Protein AF-A0A350JG37-F1 (afdb_monomer)

pLDDT: mean 90.77, std 9.29, range [57.72, 98.38]

Nearest PDB structures (foldseek):
  9c3c-assembly1_d  TM=2.185E-01  e=5.337E+00  Oryctolagus cuniculus
  9c3c-assembly1_g  TM=2.205E-01  e=8.193E+00  Oryctolagus cuniculus

Radius of gyration: 20.64 Å; Cα contacts (8 Å, |Δi|>4): 220; chains: 1; bounding box: 50×25×61 Å

Solvent-accessible surface area (backbone atoms only — not comparable to full-atom values): 6119 Å² total; per-residue (Å²): 116,67,68,62,52,54,50,52,52,52,54,52,51,63,73,64,65,69,82,79,76,82,66,65,27,33,69,19,42,44,48,42,41,80,21,37,26,36,38,47,86,75,68,78,39,84,33,82,74,31,76,51,77,30,82,36,23,53,32,45,40,22,37,86,85,39,50,58,51,36,34,28,30,26,32,46,29,25,33,66,83,61,41,75,37,89,87,26,57,88,46,90,34,30,33,86,28,84,78,14,47,81,89,74,81,64,88,95,114

Structure (mmCIF, N/CA/C/O backbone):
data_AF-A0A350JG37-F1
#
_entry.id   AF-A0A350JG37-F1
#
loop_
_atom_site.group_PDB
_atom_site.id
_atom_site.type_symbol
_atom_site.label_atom_id
_atom_site.label_alt_id
_atom_site.label_comp_id
_atom_site.label_asym_id
_atom_site.label_entity_id
_atom_site.label_seq_id
_atom_site.pdbx_PDB_ins_code
_atom_site.Cartn_x
_atom_site.Cartn_y
_atom_site.Cartn_z
_atom_site.occupancy
_atom_site.B_iso_or_equiv
_atom_site.auth_seq_id
_atom_site.auth_comp_id
_atom_site.auth_asym_id
_atom_site.auth_atom_id
_atom_site.pdbx_PDB_model_num
ATOM 1 N N . MET A 1 1 ? -37.002 -12.943 44.450 1.00 63.47 1 MET A N 1
ATOM 2 C CA . MET A 1 1 ? -37.327 -12.379 43.119 1.00 63.47 1 MET A CA 1
ATOM 3 C C . MET A 1 1 ? -36.304 -11.333 42.659 1.00 63.47 1 MET A C 1
ATOM 5 O O . MET A 1 1 ? -35.903 -11.389 41.505 1.00 63.47 1 MET A O 1
ATOM 9 N N . ASP A 1 2 ? -35.804 -10.451 43.535 1.00 84.88 2 ASP A N 1
ATOM 10 C CA . ASP A 1 2 ? -34.803 -9.425 43.164 1.00 84.88 2 ASP A CA 1
ATOM 11 C C . ASP A 1 2 ? -33.426 -9.955 42.758 1.00 84.88 2 ASP A C 1
ATOM 13 O O . ASP A 1 2 ? -32.823 -9.451 41.814 1.00 84.88 2 ASP A O 1
ATOM 17 N N . MET A 1 3 ? -32.924 -10.991 43.431 1.00 86.06 3 MET A N 1
ATOM 18 C CA . MET A 1 3 ? -31.599 -11.548 43.129 1.00 86.06 3 MET A CA 1
ATOM 19 C C . MET A 1 3 ? -31.524 -12.137 41.711 1.00 86.06 3 MET A C 1
ATOM 21 O O . MET A 1 3 ? -30.540 -11.948 41.004 1.00 86.06 3 MET A O 1
ATOM 25 N N . MET A 1 4 ? -32.607 -12.774 41.262 1.00 88.56 4 MET A N 1
ATOM 26 C CA . MET A 1 4 ? -32.696 -13.386 39.934 1.00 88.56 4 MET A CA 1
ATOM 27 C C . MET A 1 4 ? -32.781 -12.331 38.821 1.00 88.56 4 MET A C 1
ATOM 29 O O . MET A 1 4 ? -32.185 -12.505 37.765 1.00 88.56 4 MET A O 1
ATOM 33 N N . LYS A 1 5 ? -33.436 -11.191 39.083 1.00 86.00 5 LYS A N 1
ATOM 34 C CA . LYS A 1 5 ? -33.473 -10.045 38.159 1.00 86.00 5 LYS A CA 1
ATOM 35 C C . LYS A 1 5 ? -32.103 -9.379 38.012 1.00 86.00 5 LYS A C 1
ATOM 37 O O . LYS A 1 5 ? -31.711 -9.049 36.899 1.00 86.00 5 LYS A O 1
ATOM 42 N N . LYS A 1 6 ? -31.359 -9.225 39.114 1.00 88.94 6 LYS A N 1
ATOM 43 C CA . LYS A 1 6 ? -29.986 -8.689 39.095 1.00 88.94 6 LYS A CA 1
ATOM 44 C C . LYS A 1 6 ? -29.029 -9.605 38.330 1.00 88.94 6 LYS A C 1
ATOM 46 O O . LYS A 1 6 ? -28.224 -9.111 37.549 1.00 88.94 6 LYS A O 1
ATOM 51 N N . LEU A 1 7 ? -29.157 -10.922 38.508 1.00 93.00 7 LEU A N 1
ATOM 52 C CA . LEU A 1 7 ? -28.366 -11.907 37.770 1.00 93.00 7 LEU A CA 1
ATOM 53 C C . LEU A 1 7 ? -28.670 -11.871 36.266 1.00 93.00 7 LEU A C 1
ATOM 55 O O . LEU A 1 7 ? -27.747 -11.814 35.460 1.00 93.00 7 LEU A O 1
ATOM 59 N N . LEU A 1 8 ? -29.953 -11.836 35.889 1.00 93.44 8 LEU A N 1
ATOM 60 C CA . LEU A 1 8 ? -30.369 -11.710 34.489 1.00 93.44 8 LEU A CA 1
ATOM 61 C C . LEU A 1 8 ? -29.840 -10.419 33.856 1.00 93.44 8 LEU A C 1
ATOM 63 O O . LEU A 1 8 ? -29.325 -10.455 32.742 1.00 93.44 8 LEU A O 1
ATOM 67 N N . LEU A 1 9 ? -29.902 -9.295 34.574 1.00 91.81 9 LEU A N 1
ATOM 68 C CA . LEU A 1 9 ? -29.357 -8.021 34.106 1.00 91.81 9 LEU A CA 1
ATOM 69 C C . LEU A 1 9 ? -27.836 -8.093 33.899 1.00 91.81 9 LEU A C 1
ATOM 71 O O . LEU A 1 9 ? -27.338 -7.630 32.878 1.00 91.81 9 LEU A O 1
ATOM 75 N N . PHE A 1 10 ? -27.107 -8.715 34.828 1.00 90.88 10 PHE A N 1
ATOM 76 C CA . PHE A 1 10 ? -25.654 -8.866 34.731 1.00 90.88 10 PHE A CA 1
ATOM 77 C C . PHE A 1 10 ? -25.240 -9.723 33.526 1.00 90.88 10 PHE A C 1
ATOM 79 O O . PHE A 1 10 ? -24.362 -9.332 32.762 1.00 90.88 10 PHE A O 1
ATOM 86 N N . VAL A 1 11 ? -25.925 -10.851 33.305 1.00 92.31 11 VAL A N 1
ATOM 87 C CA . VAL A 1 11 ? -25.705 -11.716 32.132 1.00 92.31 11 VAL A CA 1
ATOM 88 C C . VAL A 1 11 ? -26.039 -10.978 30.833 1.00 92.31 11 VAL A C 1
ATOM 90 O O . VAL A 1 11 ? -25.299 -11.086 29.861 1.00 92.31 11 VAL A O 1
ATOM 93 N N . SER A 1 12 ? -27.105 -10.174 30.828 1.00 87.94 12 SER A N 1
ATOM 94 C CA . SER A 1 12 ? -27.493 -9.369 29.663 1.00 87.94 12 SER A CA 1
ATOM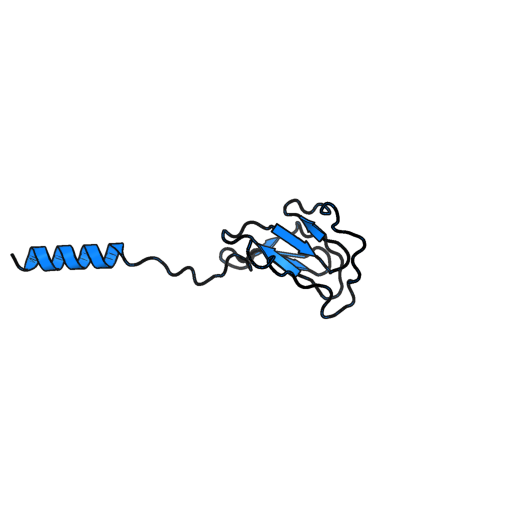 95 C C . SER A 1 12 ? -26.412 -8.348 29.292 1.00 87.94 12 SER A C 1
ATOM 97 O O . SER A 1 12 ? -26.083 -8.202 28.120 1.00 87.94 12 SER A O 1
ATOM 99 N N . ILE A 1 13 ? -25.820 -7.676 30.286 1.00 88.00 13 ILE A N 1
ATOM 100 C CA . ILE A 1 13 ? -24.735 -6.704 30.079 1.00 88.00 13 ILE A CA 1
ATOM 101 C C . ILE A 1 13 ? -23.463 -7.397 29.570 1.00 88.00 13 ILE A C 1
ATOM 103 O O . ILE A 1 13 ? -22.832 -6.896 28.643 1.00 88.00 13 ILE A O 1
ATOM 107 N N . ALA A 1 14 ? -23.113 -8.563 30.120 1.00 85.50 14 ALA A N 1
ATOM 108 C CA . ALA A 1 14 ? -21.945 -9.335 29.687 1.00 85.50 14 ALA A CA 1
ATOM 109 C C . ALA A 1 14 ? -22.080 -9.897 28.257 1.00 85.50 14 ALA A C 1
ATOM 111 O O . ALA A 1 14 ? -21.086 -10.046 27.557 1.00 85.50 14 ALA A O 1
ATOM 112 N N . LEU A 1 15 ? -23.302 -10.188 27.798 1.00 82.56 15 LEU A N 1
ATOM 113 C CA . LEU A 1 15 ? -23.564 -10.606 26.413 1.00 82.56 15 LEU A CA 1
ATOM 114 C C . LEU A 1 15 ? -23.543 -9.432 25.417 1.00 82.56 15 LEU A C 1
ATOM 116 O O . LEU A 1 15 ? -23.361 -9.650 24.223 1.00 82.56 15 LEU A O 1
ATOM 120 N N . LEU A 1 16 ? -23.728 -8.198 25.896 1.00 79.88 16 LEU A N 1
ATOM 121 C CA . LEU A 1 16 ? -23.712 -6.976 25.082 1.00 79.88 16 LEU A CA 1
ATOM 122 C C . LEU A 1 16 ? -22.327 -6.322 24.996 1.00 79.88 16 LEU A C 1
ATOM 124 O O . LEU A 1 16 ? -22.136 -5.424 24.174 1.00 79.88 16 LEU A O 1
ATOM 128 N N . SER A 1 17 ? -21.355 -6.752 25.807 1.00 71.75 17 SER A N 1
ATOM 129 C CA . SER A 1 17 ? -19.974 -6.279 25.709 1.00 71.75 17 SER A CA 1
ATOM 130 C C . SER A 1 17 ? -19.281 -6.915 24.503 1.00 71.75 17 SER A C 1
ATOM 132 O O . SER A 1 17 ? -18.516 -7.868 24.638 1.00 71.75 17 SER A O 1
ATOM 134 N N . GLN A 1 18 ? -19.567 -6.400 23.309 1.00 66.38 18 GLN A N 1
ATOM 135 C CA . GLN A 1 18 ? -18.746 -6.675 22.136 1.00 66.38 18 GLN A CA 1
ATOM 136 C C . GLN A 1 18 ? -17.407 -5.948 22.292 1.00 66.38 18 GLN A C 1
ATOM 138 O O . GLN A 1 18 ? -17.360 -4.790 22.715 1.00 66.38 18 GLN A O 1
ATOM 143 N N . THR A 1 19 ? -16.312 -6.633 21.971 1.00 64.75 19 THR A N 1
ATOM 144 C CA . THR A 1 19 ? -14.995 -6.011 21.855 1.00 64.75 19 THR A CA 1
ATOM 145 C C . THR A 1 19 ? -15.059 -4.974 20.741 1.00 64.75 19 THR A C 1
ATOM 147 O O . THR A 1 19 ? -15.393 -5.298 19.606 1.00 64.75 19 THR A O 1
ATOM 150 N N . ALA A 1 20 ? -14.779 -3.713 21.059 1.00 59.44 20 ALA A N 1
ATOM 151 C CA . ALA A 1 20 ? -14.581 -2.707 20.030 1.00 59.44 20 ALA A CA 1
ATOM 152 C C . ALA A 1 20 ? -13.266 -3.024 19.304 1.00 59.44 20 ALA A C 1
ATOM 154 O O . ALA A 1 20 ? -12.189 -2.758 19.840 1.00 59.44 20 ALA A O 1
ATOM 155 N N . ASP A 1 21 ? -13.348 -3.597 18.103 1.00 61.75 21 ASP A N 1
ATOM 156 C CA . ASP A 1 21 ? -12.215 -3.698 17.184 1.00 61.75 21 ASP A CA 1
ATOM 157 C C . ASP A 1 21 ? -11.851 -2.284 16.713 1.00 61.75 21 ASP A C 1
ATOM 159 O O . ASP A 1 21 ? -12.311 -1.789 15.687 1.00 61.75 21 ASP A O 1
ATOM 163 N N . ALA A 1 22 ? -11.056 -1.579 17.518 1.00 57.72 22 ALA A N 1
ATOM 164 C CA . ALA A 1 22 ? -10.618 -0.217 17.222 1.00 57.72 22 ALA A CA 1
ATOM 165 C C . ALA A 1 22 ? -9.615 -0.153 16.051 1.00 57.72 22 ALA A C 1
ATOM 167 O O . ALA A 1 22 ? -9.275 0.935 15.588 1.00 57.72 22 ALA A O 1
ATOM 168 N N . GLN A 1 23 ? -9.122 -1.300 15.573 1.00 60.44 23 GLN A N 1
ATOM 169 C CA . GLN A 1 23 ? -8.192 -1.379 14.454 1.00 60.44 23 GLN A CA 1
ATOM 170 C C . GLN A 1 23 ? -8.965 -1.534 13.145 1.00 60.44 23 GLN A C 1
ATOM 172 O O . GLN A 1 23 ? -9.560 -2.573 12.863 1.00 60.44 23 GLN A O 1
ATOM 177 N N . VAL A 1 24 ? -8.929 -0.491 12.314 1.00 72.06 24 VAL A N 1
ATOM 178 C CA . VAL A 1 24 ? -9.418 -0.562 10.936 1.00 72.06 24 VAL A CA 1
ATOM 179 C C . VAL A 1 24 ? -8.577 -1.597 10.191 1.00 72.06 24 VAL A C 1
ATOM 181 O O . VAL A 1 24 ? -7.455 -1.315 9.771 1.00 72.06 24 VAL A O 1
ATOM 184 N N . GLN A 1 25 ? -9.125 -2.798 10.000 1.00 85.44 25 GLN A N 1
ATOM 185 C CA . GLN A 1 25 ? -8.407 -3.896 9.347 1.00 85.44 25 GLN A CA 1
ATOM 186 C C . GLN A 1 25 ? -8.001 -3.576 7.902 1.00 85.44 25 GLN A C 1
ATOM 188 O O . GLN A 1 25 ? -7.086 -4.199 7.372 1.00 85.44 25 GLN A O 1
ATOM 193 N N . GLN A 1 26 ? -8.611 -2.560 7.280 1.00 90.31 26 GLN A N 1
ATOM 194 C CA . GLN A 1 26 ? -8.222 -2.074 5.953 1.00 90.31 26 GLN A CA 1
ATOM 195 C C . GLN A 1 26 ? -6.786 -1.520 5.907 1.00 90.31 26 GLN A C 1
ATOM 197 O O . GLN A 1 26 ? -6.185 -1.493 4.834 1.00 90.31 26 GLN A O 1
ATOM 202 N N . ALA A 1 27 ? -6.220 -1.143 7.059 1.00 90.69 27 ALA A N 1
ATOM 203 C CA . ALA A 1 27 ? -4.842 -0.675 7.215 1.00 90.69 27 ALA A CA 1
ATOM 204 C C . ALA A 1 27 ? -3.874 -1.766 7.724 1.00 90.69 27 ALA A C 1
ATOM 206 O O . ALA A 1 27 ? -2.787 -1.437 8.196 1.00 90.69 27 ALA A O 1
ATOM 207 N N . ARG A 1 28 ? -4.257 -3.052 7.658 1.00 94.94 28 ARG A N 1
ATOM 208 C CA . ARG A 1 28 ? -3.455 -4.169 8.183 1.00 94.94 28 ARG A CA 1
ATOM 209 C C . ARG A 1 28 ? -2.139 -4.379 7.431 1.00 94.94 28 ARG A C 1
ATOM 211 O O . ARG A 1 28 ? -1.102 -4.517 8.066 1.00 94.94 28 ARG A O 1
ATOM 218 N N . TRP A 1 29 ? -2.181 -4.431 6.104 1.00 97.12 29 TRP A N 1
ATOM 219 C CA . TRP A 1 29 ? -1.003 -4.715 5.282 1.00 97.12 29 TRP A CA 1
ATOM 220 C C . TRP A 1 29 ? -0.375 -3.445 4.736 1.00 97.12 29 TRP A C 1
ATOM 222 O O . TRP A 1 29 ? -1.070 -2.604 4.163 1.00 97.12 29 TRP A O 1
ATOM 232 N N . TRP A 1 30 ? 0.939 -3.317 4.893 1.00 96.81 30 TRP A N 1
ATOM 233 C CA . TRP A 1 30 ? 1.723 -2.213 4.346 1.00 96.81 30 TRP A CA 1
ATOM 234 C C . TRP A 1 30 ? 2.843 -2.780 3.485 1.00 96.81 30 TRP A C 1
ATOM 236 O O . TRP A 1 30 ? 3.641 -3.559 3.987 1.00 96.81 30 TRP A O 1
ATOM 246 N N . TYR A 1 31 ? 2.944 -2.348 2.229 1.00 97.38 31 TYR A N 1
ATOM 247 C CA . TYR A 1 31 ? 4.050 -2.680 1.328 1.00 97.38 31 TYR A CA 1
ATOM 248 C C . TYR A 1 31 ? 4.658 -1.414 0.740 1.00 97.38 31 TYR A C 1
ATOM 250 O O . TYR A 1 31 ? 3.937 -0.570 0.205 1.00 97.38 31 TYR A O 1
ATOM 25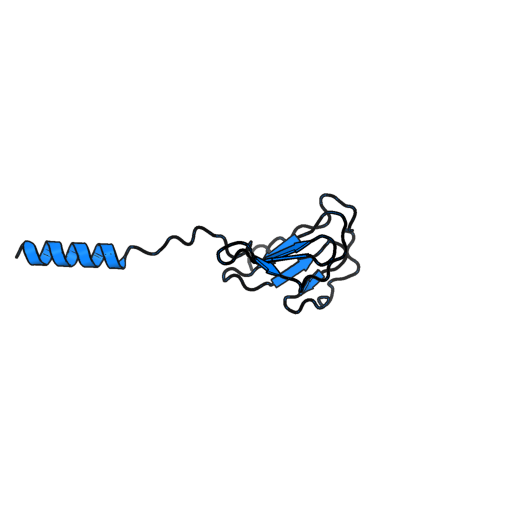8 N N . PHE A 1 32 ? 5.979 -1.279 0.839 1.00 96.25 32 PHE A N 1
ATOM 259 C CA . PHE A 1 32 ? 6.684 -0.038 0.518 1.00 96.25 32 PHE A CA 1
ATOM 260 C C . PHE A 1 32 ? 8.170 -0.268 0.215 1.00 96.25 32 PHE A C 1
ATOM 262 O O . PHE A 1 32 ? 8.717 -1.350 0.432 1.00 96.25 32 PHE A O 1
ATOM 269 N N . GLY A 1 33 ? 8.842 0.780 -0.265 1.00 95.31 33 GLY A N 1
ATOM 270 C CA . GLY A 1 33 ? 10.296 0.792 -0.405 1.00 95.31 33 GLY A CA 1
ATOM 271 C C . GLY A 1 33 ? 10.827 -0.265 -1.379 1.00 95.31 33 GLY A C 1
ATOM 272 O O . GLY A 1 33 ? 10.277 -0.474 -2.461 1.00 95.31 33 GLY A O 1
ATOM 273 N N . SER A 1 34 ? 11.903 -0.942 -0.968 1.00 96.50 34 SER A N 1
ATOM 274 C CA . SER A 1 34 ? 12.559 -2.020 -1.718 1.00 96.50 34 SER A CA 1
ATOM 275 C C . SER A 1 34 ? 12.094 -3.393 -1.220 1.00 96.50 34 SER A C 1
ATOM 277 O O . SER A 1 34 ? 12.804 -4.097 -0.509 1.00 96.50 34 SER A O 1
ATOM 279 N N . GLY A 1 35 ? 10.863 -3.763 -1.573 1.00 96.50 35 GLY A N 1
ATOM 280 C CA . GLY A 1 35 ? 10.271 -5.065 -1.249 1.00 96.50 35 GLY A CA 1
ATOM 281 C C . GLY A 1 35 ? 9.889 -5.251 0.222 1.00 96.50 35 GLY A C 1
ATOM 282 O O . GLY A 1 35 ? 9.641 -6.374 0.650 1.00 96.50 35 GLY A O 1
ATOM 283 N N . ALA A 1 36 ? 9.831 -4.173 1.006 1.00 97.50 36 ALA A N 1
ATOM 284 C CA . ALA A 1 36 ? 9.468 -4.261 2.413 1.00 97.50 36 ALA A CA 1
ATOM 285 C C . ALA A 1 36 ? 7.957 -4.464 2.584 1.00 97.50 36 ALA A C 1
ATOM 287 O O . ALA A 1 36 ? 7.149 -3.924 1.819 1.00 97.50 36 ALA A O 1
ATOM 288 N N . GLY A 1 37 ? 7.591 -5.207 3.627 1.00 97.75 37 GLY A N 1
ATOM 289 C CA . GLY A 1 37 ? 6.215 -5.405 4.057 1.00 97.75 37 GLY A CA 1
ATOM 290 C C . GLY A 1 37 ? 6.084 -5.401 5.581 1.00 97.75 37 GLY A C 1
ATOM 291 O O . GLY A 1 37 ? 7.018 -5.776 6.295 1.00 97.75 37 GLY A O 1
ATOM 292 N N . LEU A 1 38 ? 4.925 -4.972 6.082 1.00 97.62 38 LEU A N 1
ATOM 293 C CA . LEU A 1 38 ? 4.526 -5.071 7.487 1.00 97.62 38 LEU A CA 1
ATOM 294 C C . LEU A 1 38 ? 3.090 -5.606 7.598 1.00 97.62 38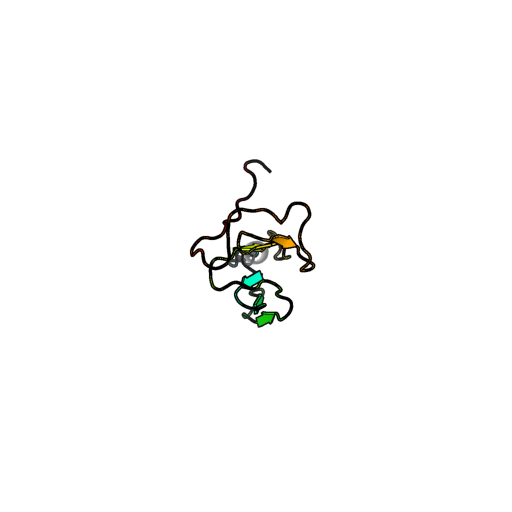 LEU A C 1
ATOM 296 O O . LEU A 1 38 ? 2.200 -5.140 6.881 1.00 97.62 38 LEU A O 1
ATOM 300 N N . ASP A 1 39 ? 2.867 -6.531 8.535 1.00 95.75 39 ASP A N 1
ATOM 301 C CA . ASP A 1 39 ? 1.540 -6.973 8.983 1.00 95.75 39 ASP A CA 1
ATOM 302 C C . ASP A 1 39 ? 1.221 -6.363 10.357 1.00 95.75 39 ASP A C 1
ATOM 304 O O . ASP A 1 39 ? 1.911 -6.633 11.344 1.00 95.75 39 ASP A O 1
ATOM 308 N N . PHE A 1 40 ? 0.160 -5.557 10.417 1.00 93.94 40 PHE A N 1
ATOM 309 C CA . PHE A 1 40 ? -0.358 -4.904 11.620 1.00 93.94 40 PHE A CA 1
ATOM 310 C C . PHE A 1 40 ? -1.509 -5.672 12.300 1.00 93.94 40 PHE A C 1
ATOM 312 O O . PHE A 1 40 ? -2.228 -5.086 13.103 1.00 93.94 40 PHE A O 1
ATOM 319 N N . ASN A 1 41 ? -1.711 -6.966 12.013 1.00 89.12 41 ASN A N 1
ATOM 320 C CA . ASN A 1 41 ? -2.818 -7.754 12.581 1.00 89.12 41 ASN A CA 1
ATOM 321 C C . ASN A 1 41 ? -2.887 -7.746 14.117 1.00 89.12 41 ASN A C 1
ATOM 323 O O . ASN A 1 41 ? -3.965 -7.809 14.696 1.00 89.12 41 ASN A O 1
ATOM 327 N N . THR A 1 42 ? -1.730 -7.761 14.780 1.00 85.00 42 THR A N 1
ATOM 328 C CA . THR A 1 42 ? -1.630 -7.735 16.244 1.00 85.00 42 THR A CA 1
ATOM 329 C C . THR A 1 42 ? -0.509 -6.786 16.663 1.00 85.00 42 THR A C 1
ATOM 331 O O . THR A 1 42 ? -0.719 -5.580 16.768 1.00 85.00 42 THR A O 1
ATOM 334 N N . ALA A 1 43 ? 0.698 -7.313 16.860 1.00 89.31 43 ALA A N 1
ATOM 335 C CA . ALA A 1 43 ? 1.921 -6.532 16.919 1.00 89.31 43 ALA A CA 1
ATOM 336 C C . ALA A 1 43 ? 2.500 -6.419 15.499 1.00 89.31 43 ALA A C 1
ATOM 338 O O . ALA A 1 43 ? 2.493 -7.425 14.783 1.00 89.31 43 ALA A O 1
ATOM 339 N N . PRO A 1 44 ? 3.019 -5.245 15.091 1.00 93.69 44 PRO A N 1
ATOM 340 C CA . PRO A 1 44 ? 3.642 -5.090 13.784 1.00 93.69 44 PRO A CA 1
ATOM 341 C C . PRO A 1 44 ? 4.746 -6.128 13.583 1.00 93.69 44 PRO A C 1
ATOM 343 O O . PRO A 1 44 ? 5.668 -6.232 14.394 1.00 93.69 44 PRO A O 1
ATOM 346 N N . SER A 1 45 ? 4.649 -6.891 12.501 1.00 96.75 45 SER A N 1
ATOM 347 C CA . SER A 1 45 ? 5.631 -7.911 12.136 1.00 96.75 45 SER A CA 1
ATOM 348 C C . SER A 1 45 ? 6.084 -7.722 10.695 1.00 96.75 45 SER A C 1
ATOM 350 O O . SER A 1 45 ? 5.322 -7.243 9.858 1.00 96.75 45 SER A O 1
ATOM 352 N N . ALA A 1 46 ? 7.348 -8.041 10.417 1.00 97.75 46 ALA A N 1
ATOM 353 C CA . ALA A 1 46 ? 7.903 -7.920 9.075 1.00 97.75 46 ALA A CA 1
ATOM 354 C C . ALA A 1 46 ? 7.324 -8.991 8.144 1.00 97.75 46 ALA A C 1
ATOM 356 O O . ALA A 1 46 ? 7.299 -10.169 8.498 1.00 97.75 46 ALA A O 1
ATOM 357 N N . ASP A 1 47 ? 6.933 -8.576 6.941 1.00 97.00 47 ASP A N 1
ATOM 358 C CA . ASP A 1 47 ? 6.502 -9.457 5.860 1.00 97.00 47 ASP A CA 1
ATOM 359 C C . ASP A 1 47 ? 7.454 -9.323 4.655 1.00 97.00 47 ASP A C 1
ATOM 361 O O . ASP A 1 47 ? 7.497 -8.268 4.018 1.00 97.00 47 ASP A O 1
ATOM 365 N N . PRO A 1 48 ? 8.244 -10.359 4.320 1.00 95.81 48 PRO A N 1
ATOM 366 C CA . PRO A 1 48 ? 9.250 -10.283 3.262 1.00 95.81 48 PRO A CA 1
ATOM 367 C C . PRO A 1 48 ? 8.682 -10.502 1.849 1.00 95.81 48 PRO A C 1
ATOM 369 O O . PRO A 1 48 ? 9.452 -10.583 0.896 1.00 95.81 48 PRO A O 1
ATOM 372 N N . ASN A 1 49 ? 7.361 -10.636 1.694 1.00 96.88 49 ASN A N 1
ATOM 373 C CA . ASN A 1 49 ? 6.734 -10.946 0.4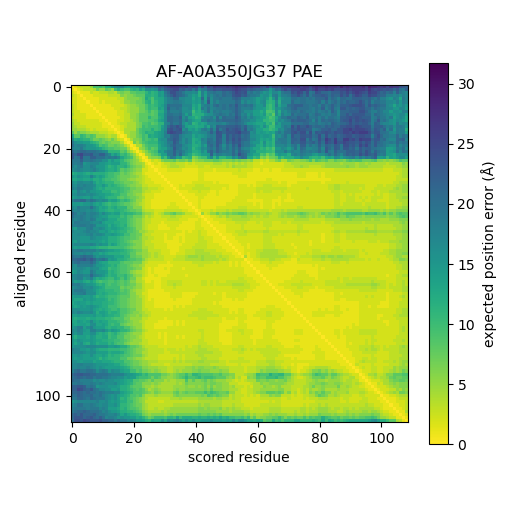06 1.00 96.88 49 ASN A CA 1
ATOM 374 C C . ASN A 1 49 ? 6.509 -9.716 -0.493 1.00 96.88 49 ASN A C 1
ATOM 376 O O . ASN A 1 49 ? 6.049 -9.848 -1.628 1.00 96.88 49 ASN A O 1
ATOM 380 N N . GLY A 1 50 ? 6.829 -8.510 -0.014 1.00 97.06 50 GLY A N 1
ATOM 381 C CA . GLY A 1 50 ? 6.696 -7.279 -0.786 1.00 97.06 50 GLY A CA 1
ATOM 382 C C . GLY A 1 50 ? 7.530 -7.284 -2.069 1.00 97.06 50 GLY A C 1
ATOM 383 O O . GLY A 1 50 ? 8.673 -7.728 -2.107 1.00 97.06 50 GLY A O 1
ATOM 384 N N . THR A 1 51 ? 6.971 -6.730 -3.146 1.00 97.00 51 THR A N 1
ATOM 385 C CA . THR A 1 51 ? 7.627 -6.725 -4.472 1.00 97.00 51 THR A CA 1
ATOM 386 C C . THR A 1 51 ? 7.727 -5.344 -5.114 1.00 97.00 51 THR A C 1
ATOM 388 O O . THR A 1 51 ? 8.127 -5.247 -6.274 1.00 97.00 51 THR A O 1
ATOM 391 N N . LEU A 1 52 ? 7.287 -4.279 -4.436 1.00 95.75 52 LEU A N 1
ATOM 392 C CA . LEU A 1 52 ? 7.493 -2.921 -4.948 1.00 95.75 52 LEU A CA 1
ATOM 393 C C . LEU A 1 52 ? 8.971 -2.555 -4.868 1.00 95.75 52 LEU A C 1
ATOM 395 O O . LEU A 1 52 ? 9.688 -3.040 -3.999 1.00 95.75 52 LEU A O 1
ATOM 399 N N . GLN A 1 53 ? 9.407 -1.700 -5.785 1.00 94.94 53 GLN A N 1
ATOM 400 C CA . GLN A 1 53 ? 10.726 -1.080 -5.773 1.00 94.94 53 GLN A CA 1
ATOM 401 C C . GLN A 1 53 ? 10.511 0.410 -6.002 1.00 94.94 53 GLN A C 1
ATOM 403 O O . GLN A 1 53 ? 10.422 0.866 -7.138 1.00 94.94 53 GLN A O 1
ATOM 408 N N . THR A 1 54 ? 10.344 1.142 -4.908 1.00 94.50 54 THR A N 1
ATOM 409 C CA . THR A 1 54 ? 10.006 2.564 -4.925 1.00 94.50 54 THR A CA 1
ATOM 410 C C . THR A 1 54 ? 10.809 3.324 -3.871 1.00 94.50 54 THR A C 1
ATOM 412 O O . THR A 1 54 ? 11.147 2.756 -2.831 1.00 94.50 54 THR A O 1
ATOM 415 N N . TYR A 1 55 ? 11.132 4.593 -4.123 1.00 94.12 55 TYR A N 1
ATOM 416 C CA . TYR A 1 55 ? 11.812 5.449 -3.145 1.00 94.12 55 TYR A CA 1
ATOM 417 C C . TYR A 1 55 ? 10.815 6.100 -2.183 1.00 94.12 55 TYR A C 1
ATOM 419 O O . TYR A 1 55 ? 11.085 6.209 -0.990 1.00 94.12 55 TYR A O 1
ATOM 427 N N . GLU A 1 56 ? 9.654 6.500 -2.696 1.00 93.88 56 GLU A N 1
ATOM 428 C CA . GLU A 1 56 ? 8.580 7.160 -1.957 1.00 93.88 56 GLU A CA 1
ATOM 429 C C . GLU A 1 56 ? 7.221 6.890 -2.614 1.00 93.88 56 GLU A C 1
ATOM 431 O O . GLU A 1 56 ? 7.155 6.268 -3.670 1.00 93.88 56 GLU A O 1
ATOM 436 N N . GLY A 1 57 ? 6.133 7.329 -1.976 1.00 92.19 57 GLY A N 1
ATOM 437 C CA . GLY A 1 57 ? 4.785 7.221 -2.534 1.00 92.19 57 GLY A CA 1
ATOM 438 C C . GLY A 1 57 ? 4.349 5.779 -2.780 1.00 92.19 57 GLY A C 1
ATOM 439 O O . GLY A 1 57 ? 4.628 5.172 -3.814 1.00 92.19 57 GLY A O 1
ATOM 440 N N . CYS A 1 58 ? 3.587 5.228 -1.850 1.00 95.50 58 CYS A N 1
ATOM 441 C CA . CYS A 1 58 ? 2.941 3.939 -2.037 1.00 95.50 58 CYS A CA 1
ATOM 442 C C . CYS A 1 58 ? 1.594 3.929 -1.328 1.00 95.50 58 CYS A C 1
ATOM 444 O O . CYS A 1 58 ? 1.347 4.706 -0.406 1.00 95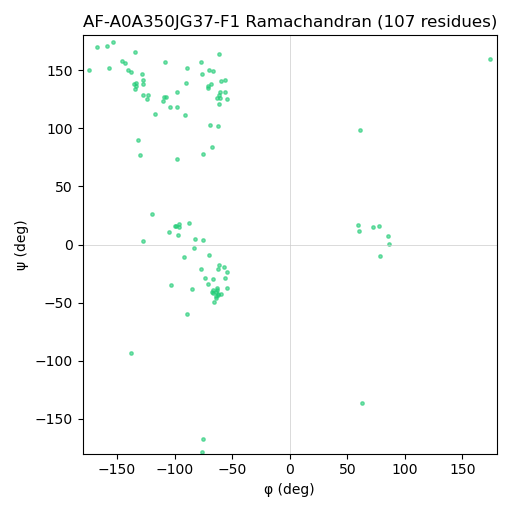.50 58 CYS A O 1
ATOM 446 N N . SER A 1 59 ? 0.722 3.039 -1.776 1.00 96.31 59 SER A N 1
ATOM 447 C CA . SER A 1 59 ? -0.556 2.770 -1.138 1.00 96.31 59 SER A CA 1
ATOM 448 C C . SER A 1 59 ? -0.748 1.268 -1.030 1.00 96.31 59 SER A C 1
ATOM 450 O O . SER A 1 59 ? -0.451 0.531 -1.967 1.00 96.31 59 SER A O 1
ATOM 452 N N . SER A 1 60 ? -1.269 0.816 0.103 1.00 96.38 60 SER A N 1
ATOM 453 C CA . SER A 1 60 ? -1.713 -0.559 0.332 1.00 96.38 60 SER A CA 1
ATOM 454 C C . SER A 1 60 ? -3.139 -0.512 0.858 1.00 96.38 60 SER A C 1
ATOM 456 O O . SER A 1 60 ? -3.478 0.389 1.625 1.00 96.38 60 SER A O 1
ATOM 458 N N . ILE A 1 61 ? -3.983 -1.450 0.438 1.00 96.38 61 ILE A N 1
ATOM 459 C CA . ILE A 1 61 ? -5.350 -1.544 0.941 1.00 96.38 61 ILE A CA 1
ATOM 460 C C . ILE A 1 61 ? -5.690 -2.989 1.285 1.00 96.38 61 ILE A C 1
ATOM 462 O O . ILE A 1 61 ? -5.436 -3.923 0.519 1.00 96.38 61 ILE A O 1
ATOM 466 N N . SER A 1 62 ? -6.292 -3.164 2.453 1.00 96.00 62 SER A N 1
ATOM 467 C CA . SER A 1 62 ? -6.833 -4.444 2.894 1.00 96.00 62 SER A CA 1
ATOM 468 C C . SER A 1 62 ? -8.362 -4.406 2.859 1.00 96.00 62 SER A C 1
ATOM 470 O O . SER A 1 62 ? -9.000 -3.352 2.911 1.00 96.00 62 SER A O 1
ATOM 472 N N . SER A 1 63 ? -8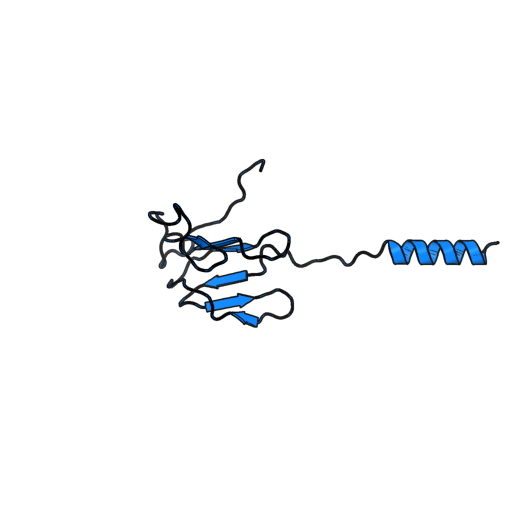.963 -5.581 2.769 1.00 93.69 63 SER A N 1
ATOM 473 C CA . SER A 1 63 ? -10.392 -5.799 2.948 1.00 93.69 63 SER A CA 1
ATOM 474 C C . SER A 1 63 ? -10.858 -5.410 4.359 1.00 93.69 63 SER A C 1
ATOM 476 O O . SER A 1 63 ? -10.039 -5.318 5.278 1.00 93.69 63 SER A O 1
ATOM 478 N N . PRO A 1 64 ? -12.177 -5.246 4.575 1.00 90.50 64 PRO A N 1
ATOM 479 C CA . PRO A 1 64 ? -12.737 -5.003 5.908 1.00 90.50 64 PRO A CA 1
ATOM 480 C C . PRO A 1 64 ? -12.400 -6.082 6.950 1.00 90.50 64 PRO A C 1
ATOM 482 O O . PRO A 1 64 ? -12.490 -5.819 8.144 1.00 90.50 64 PRO A O 1
ATOM 485 N N . VAL A 1 65 ? -12.001 -7.279 6.506 1.00 91.12 65 VAL A N 1
ATOM 486 C CA . VAL A 1 65 ? -11.596 -8.408 7.363 1.00 91.12 65 VAL A CA 1
ATOM 487 C C . VAL A 1 65 ? -10.076 -8.626 7.395 1.00 91.12 65 VAL A C 1
ATOM 489 O O . VAL A 1 65 ? -9.607 -9.653 7.874 1.00 91.12 65 VAL A O 1
ATOM 492 N N . GLY A 1 66 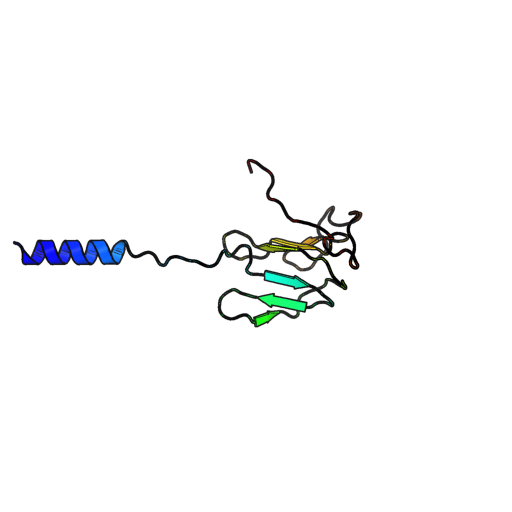? -9.291 -7.691 6.853 1.00 93.50 66 GLY A N 1
ATOM 493 C CA . GLY A 1 66 ? -7.830 -7.694 6.965 1.00 93.50 66 GLY A CA 1
ATOM 494 C C . GLY A 1 66 ? -7.080 -8.512 5.914 1.00 93.50 66 GLY A C 1
ATOM 495 O O . GLY A 1 66 ? -5.855 -8.537 5.926 1.00 93.50 66 GLY A O 1
ATOM 496 N N . SER A 1 67 ? -7.747 -9.162 4.961 1.00 96.06 67 SER A N 1
ATOM 497 C CA . SER A 1 67 ? -7.053 -9.739 3.795 1.00 96.06 67 SER A CA 1
ATOM 498 C C . SER A 1 67 ? -6.511 -8.633 2.886 1.00 96.06 67 SER A C 1
ATOM 500 O O . SER A 1 67 ? -7.232 -7.673 2.636 1.00 96.06 67 SER A O 1
ATOM 502 N N . LEU A 1 68 ? -5.293 -8.760 2.358 1.00 97.56 68 LEU A N 1
ATOM 503 C CA . LEU A 1 6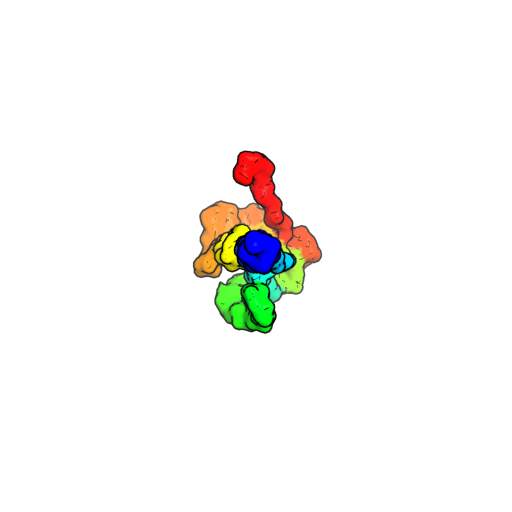8 ? -4.748 -7.828 1.364 1.00 97.56 68 LEU A CA 1
ATOM 504 C C . LEU A 1 68 ? -5.628 -7.815 0.104 1.00 97.56 68 LEU A C 1
ATOM 506 O O . LEU A 1 68 ? -5.940 -8.875 -0.433 1.00 97.56 68 LEU A O 1
ATOM 510 N N . TYR A 1 69 ? -6.010 -6.636 -0.390 1.00 97.19 69 TYR A N 1
ATOM 511 C CA . TYR A 1 69 ? -6.581 -6.509 -1.733 1.00 97.19 69 TYR A CA 1
ATOM 512 C C . TYR A 1 69 ? -5.471 -6.275 -2.755 1.00 97.19 69 TYR A C 1
ATOM 514 O O . TYR A 1 69 ? -5.293 -7.079 -3.673 1.00 97.19 69 TYR A O 1
ATOM 522 N N . PHE A 1 70 ? -4.719 -5.185 -2.588 1.00 98.19 70 PHE A N 1
ATOM 523 C CA . PHE A 1 70 ? -3.598 -4.832 -3.451 1.00 98.19 70 PHE A CA 1
ATOM 524 C C . PHE A 1 70 ? -2.735 -3.721 -2.844 1.00 98.19 70 PHE A C 1
ATOM 526 O O . PHE A 1 70 ? -3.115 -3.065 -1.872 1.00 98.19 70 PHE A O 1
ATOM 533 N N . TYR A 1 71 ? -1.580 -3.492 -3.460 1.00 97.75 71 TYR A N 1
ATOM 534 C CA . TYR A 1 71 ? -0.665 -2.398 -3.155 1.00 97.75 71 TYR A CA 1
ATOM 535 C C . TYR A 1 71 ? -0.019 -1.852 -4.432 1.00 97.75 71 TYR A C 1
ATOM 537 O O . TYR A 1 71 ? 0.022 -2.525 -5.463 1.00 97.75 71 TYR A O 1
ATOM 545 N N . THR A 1 72 ? 0.436 -0.603 -4.403 1.00 97.50 72 THR A N 1
ATOM 546 C CA . THR A 1 72 ? 0.926 0.103 -5.592 1.00 97.50 72 THR A CA 1
ATOM 547 C C . THR A 1 72 ? 1.877 1.241 -5.239 1.00 97.50 72 THR A C 1
ATOM 549 O O . THR A 1 72 ? 1.754 1.847 -4.177 1.00 97.50 72 THR A O 1
ATOM 552 N N . ASP A 1 73 ? 2.793 1.555 -6.151 1.00 96.19 73 ASP A N 1
ATOM 553 C CA . ASP A 1 73 ? 3.574 2.798 -6.173 1.00 96.19 73 ASP A CA 1
ATOM 554 C C . ASP A 1 73 ? 3.004 3.824 -7.176 1.00 96.19 73 ASP A C 1
ATOM 556 O O . ASP A 1 73 ? 3.705 4.731 -7.613 1.00 96.19 73 ASP A O 1
ATOM 560 N N . GLY A 1 74 ? 1.762 3.635 -7.631 1.00 95.81 74 GLY A N 1
ATOM 561 C CA . GLY A 1 74 ? 1.114 4.480 -8.631 1.00 95.81 74 GLY A CA 1
ATOM 562 C C . GLY A 1 74 ? 1.523 4.220 -10.084 1.00 95.81 74 GLY A C 1
ATOM 563 O O . GLY A 1 74 ? 0.857 4.740 -10.975 1.00 95.81 74 GLY A O 1
ATOM 564 N N . SER A 1 75 ? 2.560 3.419 -10.350 1.00 95.75 75 SER A N 1
ATOM 565 C CA . SER A 1 75 ? 2.950 2.989 -11.705 1.00 95.75 75 SER A CA 1
ATOM 566 C C . SER A 1 75 ? 2.533 1.543 -11.994 1.00 95.75 75 SER A C 1
ATOM 568 O O . SER A 1 75 ? 2.133 1.204 -13.115 1.00 95.75 75 SER A O 1
ATOM 570 N N . ILE A 1 76 ? 2.577 0.698 -10.957 1.00 96.75 76 ILE A N 1
ATOM 571 C CA . ILE A 1 76 ? 2.201 -0.712 -11.003 1.00 96.75 76 ILE A CA 1
ATOM 572 C C . ILE A 1 76 ? 1.347 -1.102 -9.797 1.00 96.75 76 ILE A C 1
ATOM 574 O O . ILE A 1 76 ? 1.635 -0.723 -8.663 1.00 96.75 76 ILE A O 1
ATOM 578 N N . VAL A 1 77 ? 0.301 -1.893 -10.022 1.00 98.06 77 VAL A N 1
ATOM 579 C CA . VAL A 1 77 ? -0.579 -2.437 -8.981 1.00 98.06 77 VAL A CA 1
ATOM 580 C C . VAL A 1 77 ? -0.307 -3.929 -8.813 1.00 98.06 77 VAL A C 1
ATOM 582 O O . VAL A 1 77 ? -0.328 -4.692 -9.783 1.00 98.06 77 VAL A O 1
ATOM 585 N N . LYS A 1 78 ? -0.050 -4.352 -7.576 1.00 98.06 78 LYS A N 1
ATOM 586 C CA . LYS A 1 78 ? 0.221 -5.733 -7.165 1.00 98.06 78 LYS A CA 1
ATOM 587 C C . LYS A 1 78 ? -0.954 -6.272 -6.356 1.00 98.06 78 LYS A C 1
ATOM 589 O O . LYS A 1 78 ? -1.370 -5.628 -5.402 1.00 98.06 78 LYS A O 1
ATOM 594 N N . ASN A 1 79 ? -1.498 -7.426 -6.734 1.00 98.06 79 ASN A N 1
ATOM 595 C CA . ASN A 1 79 ? -2.616 -8.062 -6.033 1.00 98.06 79 ASN A CA 1
ATOM 596 C C . ASN A 1 79 ? -2.178 -8.750 -4.730 1.00 98.06 79 ASN A C 1
ATOM 598 O O . ASN A 1 79 ? -1.000 -8.773 -4.380 1.00 98.06 79 ASN A O 1
ATOM 602 N N . ALA A 1 80 ? -3.144 -9.379 -4.061 1.00 97.56 80 ALA A N 1
ATOM 603 C CA . ALA A 1 80 ? -2.944 -10.191 -2.863 1.00 97.56 80 ALA A CA 1
ATOM 604 C C . ALA A 1 80 ? -1.907 -11.326 -2.999 1.00 97.56 80 ALA A C 1
ATOM 606 O O . ALA A 1 80 ? -1.346 -11.758 -2.002 1.00 97.56 80 ALA A O 1
ATOM 607 N N . ASN A 1 81 ? -1.646 -11.800 -4.221 1.00 97.94 81 ASN A N 1
ATOM 608 C CA . ASN A 1 81 ? -0.652 -12.835 -4.519 1.00 97.94 81 ASN A CA 1
ATOM 609 C C . ASN A 1 81 ? 0.697 -12.235 -4.955 1.00 97.94 81 ASN A C 1
ATOM 611 O O . ASN A 1 81 ? 1.505 -12.929 -5.571 1.00 97.94 81 ASN A O 1
ATOM 615 N N . HIS A 1 82 ? 0.913 -10.935 -4.729 1.00 97.94 82 HIS A N 1
ATOM 616 C CA . HIS A 1 82 ? 2.103 -10.177 -5.138 1.00 97.94 82 HIS A CA 1
ATOM 617 C C . HIS A 1 82 ? 2.364 -10.151 -6.656 1.00 97.94 82 HIS A C 1
ATOM 619 O O . HIS A 1 82 ? 3.409 -9.697 -7.131 1.00 97.94 82 HIS A O 1
ATOM 625 N N . ALA A 1 83 ? 1.387 -10.589 -7.451 1.00 98.31 83 ALA A N 1
ATOM 626 C CA . ALA A 1 83 ? 1.433 -10.551 -8.902 1.00 98.31 83 ALA A CA 1
ATOM 627 C C . ALA A 1 83 ? 0.867 -9.224 -9.414 1.00 98.31 83 ALA A C 1
ATOM 629 O O . ALA A 1 83 ? 0.008 -8.605 -8.788 1.00 98.31 83 ALA A O 1
ATOM 630 N N . THR A 1 84 ? 1.323 -8.779 -10.582 1.00 98.38 84 THR A N 1
ATOM 631 C CA . THR A 1 84 ? 0.751 -7.594 -11.233 1.00 98.38 84 THR A CA 1
ATOM 632 C C . THR A 1 84 ? -0.730 -7.827 -11.545 1.00 98.38 84 THR A C 1
ATOM 634 O O . THR A 1 84 ? -1.084 -8.839 -12.148 1.00 98.38 84 THR A O 1
ATOM 637 N N . MET A 1 85 ? -1.598 -6.901 -11.134 1.00 97.81 85 MET A N 1
ATOM 638 C CA . MET A 1 85 ? -3.030 -6.960 -11.437 1.00 97.81 85 MET A CA 1
ATOM 639 C C . MET A 1 85 ? -3.296 -6.786 -12.932 1.00 97.81 85 MET A C 1
ATOM 641 O O . MET A 1 85 ? -2.596 -6.044 -13.623 1.00 97.81 85 MET A O 1
ATOM 645 N N . THR A 1 86 ? -4.363 -7.412 -13.428 1.00 97.31 86 THR A N 1
ATOM 646 C CA . THR A 1 86 ? -4.915 -7.092 -14.750 1.00 97.31 86 THR A CA 1
ATOM 647 C C . THR A 1 86 ? -5.249 -5.601 -14.811 1.00 97.31 86 THR A C 1
ATOM 649 O O . THR A 1 86 ? -5.878 -5.077 -13.895 1.00 97.31 86 THR A O 1
ATOM 652 N N . ASN A 1 87 ? -4.810 -4.917 -15.874 1.00 96.62 87 ASN A N 1
ATOM 653 C CA . ASN A 1 87 ? -4.891 -3.455 -16.028 1.00 96.62 87 ASN A CA 1
ATOM 654 C C . ASN A 1 87 ? -4.160 -2.652 -14.931 1.00 96.62 87 ASN A C 1
ATOM 656 O O . ASN A 1 87 ? -4.396 -1.460 -14.773 1.00 96.62 87 ASN A O 1
ATOM 660 N N . GLY A 1 88 ? -3.259 -3.286 -14.178 1.00 96.75 88 GLY A N 1
ATOM 661 C CA . GLY A 1 88 ? -2.494 -2.663 -13.101 1.00 96.75 88 GLY A CA 1
ATOM 662 C C . GLY A 1 88 ? -1.195 -1.999 -13.554 1.00 96.75 88 GLY A C 1
ATOM 663 O O . GLY A 1 88 ? -0.309 -1.829 -12.730 1.00 96.75 88 GLY A O 1
ATOM 664 N N . THR A 1 89 ? -1.023 -1.689 -14.837 1.00 96.62 89 THR A N 1
ATOM 665 C CA . THR A 1 89 ? 0.191 -1.071 -15.407 1.00 96.62 89 THR A CA 1
ATOM 666 C C . THR A 1 89 ? -0.185 0.063 -16.352 1.00 96.62 89 THR A C 1
ATOM 668 O O . THR A 1 89 ? -1.326 0.129 -16.800 1.00 96.62 89 THR A O 1
ATOM 671 N N . GLY A 1 90 ? 0.780 0.911 -16.723 1.00 94.56 90 GLY A N 1
ATOM 672 C CA . GLY A 1 90 ? 0.527 2.060 -17.606 1.00 94.56 90 GLY A CA 1
ATOM 673 C C . GLY A 1 90 ? -0.147 3.232 -16.888 1.00 94.56 90 GLY A C 1
ATOM 674 O O . GLY A 1 90 ? -0.699 4.120 -17.531 1.00 94.56 90 GLY A O 1
ATOM 675 N N . LEU A 1 91 ? -0.112 3.215 -15.555 1.00 94.50 91 LEU A N 1
ATOM 676 C CA . LEU A 1 91 ? -0.545 4.313 -14.704 1.00 94.50 91 LEU A CA 1
ATOM 677 C C . LEU A 1 91 ? 0.519 5.421 -14.692 1.00 94.50 91 LEU A C 1
ATOM 679 O O . LEU A 1 91 ? 1.692 5.174 -14.967 1.00 94.50 91 LEU A O 1
ATOM 683 N N . THR A 1 92 ? 0.107 6.647 -14.374 1.00 93.44 92 THR A N 1
ATOM 684 C CA . THR A 1 92 ? 0.951 7.851 -14.482 1.00 93.44 92 THR A CA 1
ATOM 685 C C . THR A 1 92 ? 1.610 8.273 -13.167 1.00 93.44 92 THR A C 1
ATOM 687 O O . THR A 1 92 ? 2.162 9.370 -13.094 1.00 93.44 92 THR A O 1
ATOM 690 N N . GLY A 1 93 ? 1.518 7.455 -12.115 1.00 91.44 93 GLY A N 1
ATOM 691 C CA . GLY A 1 93 ? 2.294 7.644 -10.890 1.00 91.44 93 GLY A CA 1
ATOM 692 C C . GLY A 1 93 ? 3.757 7.229 -11.074 1.00 91.44 93 GLY A C 1
ATOM 693 O O . GLY A 1 93 ? 4.225 6.999 -12.190 1.00 91.44 93 GLY A O 1
ATOM 694 N N . GLY A 1 94 ? 4.500 7.115 -9.976 1.00 87.06 94 GLY A N 1
ATOM 695 C CA . GLY A 1 94 ? 5.897 6.697 -10.038 1.00 87.06 94 GLY A CA 1
ATOM 696 C C . GLY A 1 94 ? 6.615 6.775 -8.702 1.00 87.06 94 GLY A C 1
ATOM 697 O O . GLY A 1 94 ? 6.210 7.514 -7.804 1.00 87.06 94 GLY A O 1
ATOM 698 N N . GLY A 1 95 ? 7.714 6.029 -8.596 1.00 84.75 95 GLY A N 1
ATOM 699 C CA . GLY A 1 95 ? 8.382 5.790 -7.320 1.00 84.75 95 GLY A CA 1
ATOM 700 C C . GLY A 1 95 ? 9.213 6.935 -6.735 1.00 84.75 95 GLY A C 1
ATOM 701 O O . GLY A 1 95 ? 9.855 6.752 -5.705 1.00 84.75 95 GLY A O 1
ATOM 702 N N . SER A 1 96 ? 9.222 8.102 -7.382 1.00 90.19 96 SER A N 1
ATOM 703 C CA . SER A 1 96 ? 9.806 9.354 -6.875 1.00 90.19 96 SER A CA 1
ATOM 704 C C . SER A 1 96 ? 8.756 10.465 -6.750 1.00 90.19 96 SER A 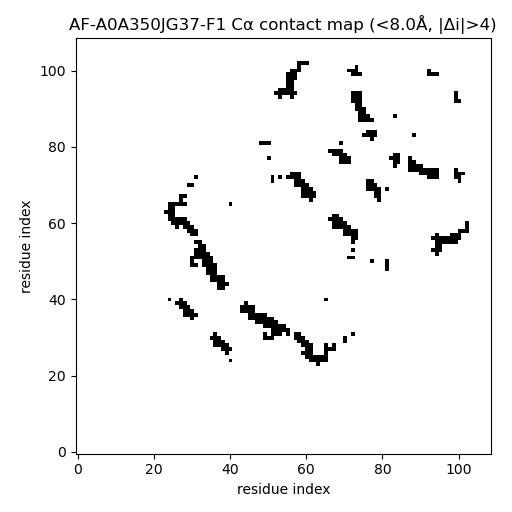C 1
ATOM 706 O O . SER A 1 96 ? 9.067 11.639 -6.951 1.00 90.19 96 SER A O 1
ATOM 708 N N . SER A 1 97 ? 7.487 10.088 -6.573 1.00 90.69 97 SER A N 1
ATOM 709 C CA . SER A 1 97 ? 6.404 11.023 -6.293 1.00 90.69 97 SER A CA 1
ATOM 710 C C . SER A 1 97 ? 5.944 10.837 -4.857 1.00 90.69 97 SER A C 1
ATOM 712 O O . SER A 1 97 ? 5.502 9.754 -4.475 1.00 90.69 97 SER A O 1
ATOM 714 N N . THR A 1 98 ? 5.972 11.913 -4.076 1.00 88.44 98 THR A N 1
ATOM 715 C CA . THR A 1 98 ? 5.521 11.931 -2.675 1.00 88.44 98 THR A CA 1
ATOM 716 C C . THR A 1 98 ? 4.072 11.468 -2.520 1.00 88.44 98 THR A C 1
ATOM 718 O O . THR A 1 98 ? 3.723 10.872 -1.503 1.00 88.44 98 THR A O 1
ATOM 721 N N . GLN A 1 99 ? 3.240 11.677 -3.546 1.00 88.69 99 GLN A N 1
ATOM 722 C CA . GLN A 1 99 ? 1.886 11.137 -3.641 1.00 88.69 99 GLN A CA 1
ATOM 723 C C . GLN A 1 99 ? 1.688 10.464 -5.005 1.00 88.69 99 GLN A C 1
ATOM 725 O O . GLN A 1 99 ? 1.078 11.010 -5.921 1.00 88.69 99 GLN A O 1
ATOM 730 N N . SER A 1 100 ? 2.235 9.260 -5.142 1.00 92.06 100 SER A N 1
ATOM 731 C CA . SER A 1 100 ? 2.248 8.519 -6.406 1.00 92.06 100 SER A CA 1
ATOM 732 C C . SER A 1 100 ? 0.891 7.924 -6.807 1.00 92.06 100 SER A C 1
ATOM 734 O O . SER A 1 100 ? 0.601 7.789 -7.994 1.00 92.06 100 SER A O 1
ATOM 736 N N . GLY A 1 101 ? 0.038 7.604 -5.835 1.00 91.06 101 GLY A N 1
ATOM 737 C CA . GLY A 1 101 ? -1.307 7.088 -6.060 1.00 91.06 101 GLY A CA 1
ATOM 738 C C . GLY A 1 101 ? -2.086 6.954 -4.756 1.00 91.06 101 GLY A C 1
ATOM 739 O O . GLY A 1 101 ? -1.500 6.721 -3.699 1.00 91.06 101 GLY A O 1
ATOM 740 N N . GLN A 1 102 ? -3.409 7.101 -4.835 1.00 91.94 102 GLN A N 1
ATOM 741 C CA . GLN A 1 102 ? -4.324 6.932 -3.708 1.00 91.94 102 GLN A CA 1
ATOM 742 C C . GLN A 1 102 ? -5.430 5.946 -4.076 1.00 91.94 102 GLN A C 1
ATOM 744 O O . GLN A 1 102 ? -5.966 5.978 -5.183 1.00 91.94 102 GLN A O 1
ATOM 749 N N . VAL A 1 103 ? -5.764 5.066 -3.137 1.00 92.62 103 VAL A N 1
ATOM 750 C CA . VAL A 1 103 ? -6.795 4.046 -3.320 1.00 92.62 103 VAL A CA 1
ATOM 751 C C . VAL A 1 103 ? -8.098 4.527 -2.708 1.00 92.62 103 VAL A C 1
ATOM 753 O O . VAL A 1 103 ? -8.168 4.749 -1.503 1.00 92.62 103 VAL A O 1
ATOM 756 N N . ILE A 1 104 ? -9.125 4.668 -3.542 1.00 90.88 104 ILE A N 1
ATOM 757 C CA . ILE A 1 104 ? -10.450 5.133 -3.135 1.00 90.88 104 ILE A CA 1
ATOM 758 C C . ILE A 1 104 ? -11.481 4.067 -3.526 1.00 90.88 104 ILE A C 1
ATOM 760 O O . ILE A 1 104 ? -11.478 3.633 -4.682 1.00 90.88 104 ILE A O 1
ATOM 764 N N . PRO A 1 105 ? -12.356 3.627 -2.601 1.00 87.25 105 PRO A N 1
ATOM 765 C CA . PRO A 1 105 ? -13.483 2.767 -2.940 1.00 87.25 105 PRO A CA 1
ATOM 766 C C . PRO A 1 105 ? -14.360 3.421 -4.003 1.00 87.25 105 PRO A C 1
ATOM 768 O O . PRO A 1 105 ? -14.597 4.630 -3.964 1.00 87.25 105 PRO A O 1
ATOM 771 N N . TYR A 1 106 ? -14.863 2.626 -4.941 1.00 89.81 106 TYR A N 1
ATOM 772 C CA . TYR A 1 106 ? -15.797 3.146 -5.926 1.00 89.81 106 TYR A CA 1
ATOM 773 C C . TYR A 1 106 ? -17.080 3.619 -5.214 1.00 89.81 106 TYR A C 1
ATOM 775 O O . TYR A 1 106 ? -17.664 2.858 -4.442 1.00 89.81 106 TYR A O 1
ATOM 783 N N . PRO A 1 107 ? -17.532 4.869 -5.407 1.00 89.19 107 PRO A N 1
ATOM 784 C CA . PRO A 1 107 ? -18.718 5.356 -4.714 1.00 89.19 107 PRO A CA 1
ATOM 785 C C . PRO A 1 107 ? -19.960 4.524 -5.063 1.00 89.19 107 PRO A C 1
ATOM 787 O O . PRO A 1 107 ? -20.310 4.385 -6.232 1.00 89.19 107 PRO A O 1
ATOM 790 N N . GLY A 1 108 ? -20.650 4.004 -4.045 1.00 88.75 108 GLY A N 1
ATOM 791 C CA . GLY A 1 108 ? -21.894 3.243 -4.212 1.00 88.75 108 GLY A CA 1
ATOM 792 C C . GLY A 1 108 ? -21.729 1.745 -4.493 1.00 88.75 108 GLY A C 1
ATOM 793 O O . GLY A 1 108 ? -22.736 1.095 -4.774 1.00 88.75 108 GLY A O 1
ATOM 794 N N . SER A 1 109 ? -20.507 1.202 -4.418 1.00 71.38 109 SER A N 1
ATOM 795 C CA . SER A 1 109 ? -20.249 -0.249 -4.388 1.00 71.38 109 SER A CA 1
ATOM 796 C C . SER A 1 109 ? -20.227 -0.818 -2.977 1.00 71.38 109 SER A C 1
ATOM 798 O O . SER A 1 109 ? -19.669 -0.117 -2.101 1.00 71.38 109 SER A O 1
#

Secondary structure (DSSP, 8-state):
-HHHHHHHHHHHHHHH------S-GGGSEEEETBTEEEE-SSS-EE-TT---B-SS--EEEE-TTS-EEEEE-SSEEEETTSSEEEEEES-S--TT-TT-----PPTT-

Mean predicted aligned error: 7.43 Å

Sequence (109 aa):
MDMMKKLLLFVSIALLSQTADAQVQQARWWYFGSGAGLDFNTAPSADPNGTLQTYEGCSSISSPVGSLYFYTDGSIVKNANHATMTNGTGLTGGGSSTQSGQVIPYPGS

Foldseek 3Di:
DVVVVVVVVVVVVVVVPDPPPPDQLQPQWDADACQWIWGVPPPIDTDNRRHDHAQAAKDWTADSVNQTAWMDSQAFIAGSNRHTDDVRHPGPFGRPDNHRDDDDPDPPD